Protein AF-A0A0R2X970-F1 (afdb_monomer)

Foldseek 3Di:
DDDDDDDDDDPDDDPPDDPPPPQPPPCLPVLLVVLLVVLVVLVVVLQVVVVVVVDHADPQLVVLLLVLLLCVLVVHDSCVSQVDDDPSSSVSSVVSSCSQPVDLSNQWDWDDPDPPDIDTDGHNSVSSNVSSVVSVVVVVVVVVVD

pLDDT: mean 81.57, std 20.2, range [34.5, 98.06]

Solvent-accessible surface area (backbone atoms only — not comparable to full-atom values): 8851 Å² total; per-residue (Å²): 138,86,84,91,85,90,80,90,80,82,87,71,90,75,80,91,77,72,81,80,67,80,80,68,66,90,52,53,68,60,51,36,51,54,41,34,51,52,53,51,55,48,51,54,51,48,55,62,52,40,45,77,72,80,42,84,79,52,73,68,50,53,50,28,36,55,51,22,53,52,23,50,56,68,75,44,79,36,57,85,45,33,68,59,84,54,70,66,60,19,51,54,34,43,53,53,44,48,62,57,65,65,42,62,75,61,56,34,44,81,42,76,80,52,102,85,44,73,44,80,38,79,49,52,49,72,57,49,49,49,29,51,53,52,39,54,52,51,55,49,57,51,59,77,74,107

Sequence (146 aa):
MNRKGTVNQPEVSAKAKGKGSALSVENRALECSRIVTRLLDLIDRHMASILKSELTISWADLQLVLLALEADADGRDVNIHLDGGDEIAAYVRRNLFDELVGEPSNIFYTVQVDAKTVRYEAMPKDFWKECIARLREKLRELREKS

Organism: NCBI:txid1655635

Secondary structure (DSSP, 8-state):
-------------------------TTHHHHHHHHHHHHHHHHHHHHHHHHTTT----HHHHHHHHHHHHHHHHT--SHHHHS-S-HHHHHHHHHHHHHHHHSHHHHEEEEE-SSS-EEEEEPPHHHHHHHHHHHHHHHHHHHHH-

Structure (mmCIF, N/CA/C/O backbone):
data_AF-A0A0R2X970-F1
#
_entry.id   AF-A0A0R2X970-F1
#
loop_
_atom_site.group_PDB
_atom_site.id
_atom_site.type_symbol
_atom_site.label_atom_id
_atom_site.label_alt_id
_atom_site.label_comp_id
_atom_site.label_asym_id
_atom_site.label_entity_id
_atom_site.label_seq_id
_atom_site.pdbx_PDB_ins_code
_atom_site.Cartn_x
_atom_site.Cartn_y
_atom_site.Cartn_z
_atom_site.occupancy
_atom_site.B_iso_or_equiv
_atom_site.auth_seq_id
_atom_site.auth_comp_id
_atom_site.auth_asym_id
_atom_site.auth_atom_id
_atom_site.pdbx_PDB_model_num
ATOM 1 N N . MET A 1 1 ? -30.234 -33.056 74.619 1.00 38.00 1 MET A N 1
ATOM 2 C CA . MET A 1 1 ? -28.760 -33.012 74.471 1.00 38.00 1 MET A CA 1
ATOM 3 C C . MET A 1 1 ? -28.466 -32.478 73.069 1.00 38.00 1 MET A C 1
ATOM 5 O O . MET A 1 1 ? -28.804 -33.156 72.121 1.00 38.00 1 MET A O 1
ATOM 9 N N . ASN A 1 2 ? -28.312 -31.168 72.879 1.00 35.81 2 ASN A N 1
ATOM 10 C CA . ASN A 1 2 ? -27.115 -30.316 73.000 1.00 35.81 2 ASN A CA 1
ATOM 11 C C . ASN A 1 2 ? -26.170 -30.305 71.771 1.00 35.81 2 ASN A C 1
ATOM 13 O O . ASN A 1 2 ? -25.603 -31.335 71.434 1.00 35.81 2 ASN A O 1
ATOM 17 N N . ARG A 1 3 ? -25.907 -29.063 71.304 1.00 39.72 3 ARG A N 1
ATOM 18 C CA . ARG A 1 3 ? -24.849 -28.515 70.406 1.00 39.72 3 ARG A CA 1
ATOM 19 C C . ARG A 1 3 ? -25.168 -28.510 68.898 1.00 39.72 3 ARG A C 1
ATOM 21 O O . ARG A 1 3 ? -25.281 -29.558 68.292 1.00 39.72 3 ARG A O 1
ATOM 28 N N . LYS A 1 4 ? -25.529 -27.359 68.301 1.00 40.28 4 LYS A N 1
ATOM 29 C CA . LYS A 1 4 ? -24.744 -26.142 67.928 1.00 40.28 4 LYS A CA 1
ATOM 30 C C . LYS A 1 4 ? -23.748 -26.383 66.786 1.00 40.28 4 LYS A C 1
ATOM 32 O O . LYS A 1 4 ? -22.827 -27.171 66.949 1.00 40.28 4 LYS A O 1
ATOM 37 N N . GLY A 1 5 ? -23.875 -25.581 65.723 1.00 37.12 5 GLY A N 1
ATOM 38 C CA . GLY A 1 5 ? -22.853 -25.410 64.687 1.00 37.12 5 GLY A CA 1
ATOM 39 C C . GLY A 1 5 ? -23.346 -24.637 63.461 1.00 37.12 5 GLY A C 1
ATOM 40 O O . GLY A 1 5 ? -23.547 -25.224 62.409 1.00 37.12 5 GLY A O 1
ATOM 41 N N . THR A 1 6 ? -23.568 -23.331 63.601 1.00 43.78 6 THR A N 1
ATOM 42 C CA . THR A 1 6 ? -23.784 -22.384 62.496 1.00 43.78 6 THR A CA 1
ATOM 43 C C . THR A 1 6 ? -22.457 -22.110 61.785 1.00 43.78 6 THR A C 1
ATOM 45 O O . THR A 1 6 ? -21.506 -21.744 62.470 1.00 43.78 6 THR A O 1
ATOM 48 N N . VAL A 1 7 ? -22.403 -22.161 60.449 1.00 42.72 7 VAL A N 1
ATOM 49 C CA . VAL A 1 7 ? -21.462 -21.350 59.650 1.00 42.72 7 VAL A CA 1
ATOM 50 C C . VAL A 1 7 ? -22.184 -20.841 58.402 1.00 42.72 7 VAL A C 1
ATOM 52 O O . VAL A 1 7 ? -22.582 -21.605 57.531 1.00 42.72 7 VAL A O 1
ATOM 55 N N . ASN A 1 8 ? -22.355 -19.520 58.367 1.00 36.56 8 ASN A N 1
ATOM 56 C CA . ASN A 1 8 ? -22.601 -18.722 57.172 1.00 36.56 8 ASN A CA 1
ATOM 57 C C . ASN A 1 8 ? -21.352 -18.740 56.282 1.00 36.56 8 ASN A C 1
ATOM 59 O 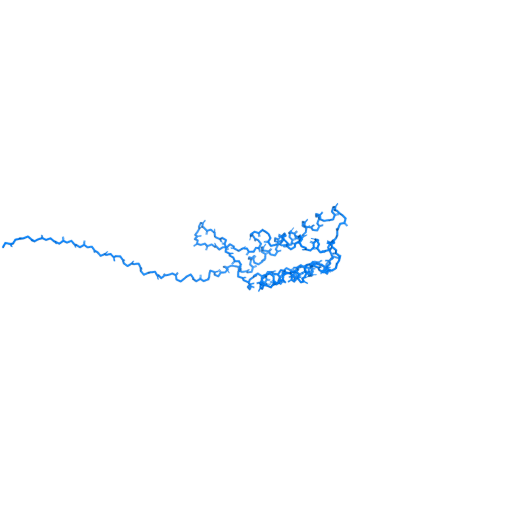O . ASN A 1 8 ? -20.271 -18.465 56.797 1.00 36.56 8 ASN A O 1
ATOM 63 N N . GLN A 1 9 ? -21.518 -18.895 54.967 1.00 42.16 9 GLN A N 1
ATOM 64 C CA . GLN A 1 9 ? -20.916 -17.979 53.990 1.00 42.16 9 GLN A CA 1
ATOM 65 C C . GLN A 1 9 ? -21.570 -18.139 52.602 1.00 42.16 9 GLN A C 1
ATOM 67 O O . GLN A 1 9 ? -21.830 -19.266 52.183 1.00 42.16 9 GLN A O 1
ATOM 72 N N . PRO A 1 10 ? -21.864 -17.028 51.897 1.00 39.59 10 PRO A N 1
ATOM 73 C CA . PRO A 1 10 ? -22.404 -17.041 50.546 1.00 39.59 10 PRO A CA 1
ATOM 74 C C . PRO A 1 10 ? -21.256 -17.025 49.529 1.00 39.59 10 PRO A C 1
ATOM 76 O O . PRO A 1 10 ? -20.523 -16.040 49.437 1.00 39.59 10 PRO A O 1
ATOM 79 N N . GLU A 1 11 ? -21.107 -18.076 48.723 1.00 36.28 11 GLU A N 1
ATOM 80 C CA . GLU A 1 11 ? -20.205 -18.019 47.570 1.00 36.28 11 GLU A CA 1
ATOM 81 C C . GLU A 1 11 ? -20.860 -17.236 46.425 1.00 36.28 11 GLU A C 1
ATOM 83 O O . GLU A 1 11 ? -21.667 -17.723 45.638 1.00 36.28 11 GLU A O 1
ATOM 88 N N . VAL A 1 12 ? -20.561 -15.938 46.456 1.00 39.94 12 VAL A N 1
ATOM 89 C CA . VAL A 1 12 ? -20.142 -15.081 45.344 1.00 39.94 12 VAL A CA 1
ATOM 90 C C . VAL A 1 12 ? -20.718 -15.432 43.966 1.00 39.94 12 VAL A C 1
ATOM 92 O O . VAL A 1 12 ? -20.256 -16.308 43.239 1.00 39.94 12 VAL A O 1
ATOM 95 N N . SER A 1 13 ? -21.670 -14.591 43.557 1.00 40.03 13 SER A N 1
ATOM 96 C CA . SER A 1 13 ? -21.974 -14.309 42.156 1.00 40.03 13 SER A CA 1
ATOM 97 C C . SER A 1 13 ? -20.702 -14.001 41.362 1.00 40.03 13 SER A C 1
ATOM 99 O O . SER A 1 13 ? -20.108 -12.942 41.535 1.00 40.03 13 SER A O 1
ATOM 101 N N . ALA A 1 14 ? -20.379 -14.842 40.387 1.00 36.53 14 ALA A N 1
ATOM 102 C CA . ALA A 1 14 ? -19.625 -14.433 39.209 1.00 36.53 14 ALA A CA 1
ATOM 103 C C . ALA A 1 14 ? -20.468 -14.748 37.971 1.00 36.53 14 ALA A C 1
ATOM 105 O O . ALA A 1 14 ? -20.230 -15.700 37.231 1.00 36.53 14 ALA A O 1
ATOM 106 N N . LYS A 1 15 ? -21.507 -13.932 37.747 1.00 36.03 15 LYS A N 1
ATOM 107 C CA . LYS A 1 15 ? -22.110 -13.813 36.418 1.00 36.03 15 LYS A CA 1
ATOM 108 C C . LYS A 1 15 ? -21.022 -13.280 35.490 1.00 36.03 15 LYS A C 1
ATOM 110 O O . LYS A 1 15 ? -20.758 -12.082 35.474 1.00 36.03 15 LYS A O 1
ATOM 115 N N . ALA A 1 16 ? -20.425 -14.174 34.709 1.00 39.12 16 ALA A N 1
ATOM 116 C CA . ALA A 1 16 ? -19.666 -13.835 33.519 1.00 39.12 16 ALA A CA 1
ATOM 117 C C . ALA A 1 16 ? -20.592 -13.075 32.553 1.00 39.12 16 ALA A C 1
ATOM 119 O O . ALA A 1 16 ? -21.325 -13.653 31.752 1.00 39.12 16 ALA A O 1
ATOM 120 N N . LYS A 1 17 ? -20.619 -11.750 32.686 1.00 40.56 17 LYS A N 1
ATOM 121 C CA . LYS A 1 17 ? -21.224 -10.830 31.730 1.00 40.56 17 LYS A CA 1
ATOM 122 C C . LYS A 1 17 ? -20.199 -9.762 31.397 1.00 40.56 17 LYS A C 1
ATOM 124 O O . LYS A 1 17 ? -20.098 -8.736 32.050 1.00 40.56 17 LYS A O 1
ATOM 129 N N . GLY A 1 18 ? -19.478 -10.043 30.328 1.00 34.50 18 GLY A N 1
ATOM 130 C CA . GLY A 1 18 ? -18.683 -9.092 29.580 1.00 34.50 18 GLY A CA 1
ATOM 131 C C . GLY A 1 18 ? -18.543 -9.650 28.180 1.00 34.50 18 GLY A C 1
ATOM 132 O O . GLY A 1 18 ? -17.481 -10.133 27.814 1.00 34.50 18 GLY A O 1
ATOM 133 N N . LYS A 1 19 ? -19.652 -9.668 27.424 1.00 35.28 19 LYS A N 1
ATOM 134 C CA . LYS A 1 19 ? -19.585 -9.705 25.960 1.00 35.28 19 LYS A CA 1
ATOM 135 C C . LYS A 1 19 ? -18.575 -8.627 25.585 1.00 35.28 19 LYS A C 1
ATOM 137 O O . LYS A 1 19 ? -18.850 -7.463 25.867 1.00 35.28 19 LYS A O 1
ATOM 142 N N . GLY A 1 20 ? -17.433 -9.011 25.021 1.00 36.41 20 GLY A N 1
ATOM 143 C CA . GLY A 1 20 ? -16.530 -8.061 24.391 1.00 36.41 20 GLY A CA 1
ATOM 144 C C . GLY A 1 20 ? -17.329 -7.349 23.314 1.00 36.41 20 GLY A C 1
ATOM 145 O O . GLY A 1 20 ? -17.579 -7.914 22.251 1.00 36.41 20 GLY A O 1
ATOM 146 N N . SER A 1 21 ? -17.829 -6.154 23.625 1.00 40.16 21 SER A N 1
ATOM 147 C CA . SER A 1 21 ? -18.237 -5.215 22.597 1.00 40.16 21 SER A CA 1
ATOM 148 C C . SER A 1 21 ? -17.000 -5.029 21.741 1.00 40.16 21 SER A C 1
ATOM 150 O O . SER A 1 21 ? -15.953 -4.683 22.291 1.00 40.16 21 SER A O 1
ATOM 152 N N . ALA A 1 22 ? -17.102 -5.327 20.447 1.00 46.31 22 ALA A N 1
ATOM 153 C CA . ALA A 1 22 ? -16.063 -4.989 19.489 1.00 46.31 22 ALA A CA 1
ATOM 154 C C . ALA A 1 22 ? -15.615 -3.556 19.794 1.00 46.31 22 ALA A C 1
ATOM 156 O O . ALA A 1 22 ? -16.435 -2.636 19.753 1.00 46.31 22 ALA A O 1
ATOM 157 N N . LEU A 1 23 ? -14.370 -3.409 20.248 1.00 53.72 23 LEU A N 1
ATOM 158 C CA . LEU A 1 23 ? -13.830 -2.126 20.661 1.00 53.72 23 LEU A CA 1
ATOM 159 C C . LEU A 1 23 ? -13.812 -1.256 19.406 1.00 53.72 23 LEU A C 1
ATOM 161 O O . LEU A 1 23 ? -13.045 -1.497 18.473 1.00 53.72 23 LEU A O 1
ATOM 165 N N . SER A 1 24 ? -14.747 -0.311 19.335 1.00 56.50 24 SER A N 1
ATOM 166 C CA . SER A 1 24 ? -14.841 0.617 18.218 1.00 56.50 24 SER A CA 1
ATOM 167 C C . SER A 1 24 ? -13.566 1.444 18.182 1.00 56.50 24 SER A C 1
ATOM 169 O O . SER A 1 24 ? -13.151 1.953 19.221 1.00 56.50 24 SER A O 1
ATOM 171 N N . VAL A 1 25 ? -12.960 1.595 17.004 1.00 63.91 25 VAL A N 1
ATOM 172 C CA . VAL A 1 25 ? -11.823 2.502 16.812 1.00 63.91 25 VAL A CA 1
ATOM 173 C C . VAL A 1 25 ? -12.269 3.907 17.236 1.00 63.91 25 VAL A C 1
ATOM 175 O O . VAL A 1 25 ? -13.016 4.551 16.499 1.00 63.91 25 VAL A O 1
ATOM 178 N N . GLU A 1 26 ? -11.863 4.360 18.429 1.00 62.53 26 GLU A N 1
ATOM 179 C CA . GLU A 1 26 ? -12.367 5.599 19.055 1.00 62.53 26 GLU A CA 1
ATOM 180 C C . GLU A 1 26 ? -12.193 6.820 18.147 1.00 62.53 26 GLU A C 1
ATOM 182 O O . GLU A 1 26 ? -13.028 7.722 18.145 1.00 62.53 26 GLU A O 1
ATOM 187 N N . ASN A 1 27 ? -11.142 6.821 17.322 1.00 78.31 27 ASN A N 1
ATOM 188 C CA . ASN A 1 27 ? -10.924 7.831 16.299 1.00 78.31 27 ASN A CA 1
ATOM 189 C C . ASN A 1 27 ? -10.460 7.201 14.983 1.00 78.31 27 ASN A C 1
ATOM 191 O O . ASN A 1 27 ? -9.311 7.337 14.561 1.00 78.31 27 ASN A O 1
ATOM 195 N N . ARG A 1 28 ? -11.386 6.485 14.338 1.00 85.19 28 ARG A N 1
ATOM 196 C CA . ARG A 1 28 ? -11.168 5.773 13.071 1.00 85.19 28 ARG A CA 1
ATOM 197 C C . ARG A 1 28 ? -10.469 6.620 12.004 1.00 85.19 28 ARG A C 1
ATOM 199 O O . ARG A 1 28 ? -9.525 6.147 11.381 1.00 85.19 28 ARG A O 1
ATOM 206 N N . ALA A 1 29 ? -10.881 7.878 11.842 1.00 87.06 29 ALA A N 1
ATOM 207 C CA . ALA A 1 29 ? -10.294 8.789 10.862 1.00 87.06 29 ALA A CA 1
ATOM 208 C C . ALA A 1 29 ? -8.841 9.164 11.200 1.00 87.06 29 ALA A C 1
ATOM 210 O O . ALA A 1 29 ? -7.981 9.153 10.318 1.00 87.06 29 ALA A O 1
ATOM 211 N N . LEU A 1 30 ? -8.550 9.467 12.471 1.00 86.75 30 LEU A N 1
ATOM 212 C CA . LEU A 1 30 ? -7.188 9.770 12.912 1.00 86.75 30 LEU A CA 1
ATOM 213 C C . LEU A 1 30 ? -6.274 8.551 12.780 1.00 86.75 30 LEU A C 1
ATOM 215 O O . LEU A 1 30 ? -5.154 8.689 12.297 1.00 86.75 30 LEU A O 1
ATOM 219 N N . GLU A 1 31 ? -6.746 7.366 13.169 1.00 86.50 31 GLU A N 1
ATOM 220 C CA . GLU A 1 31 ? -5.962 6.139 13.021 1.00 86.50 31 GLU A CA 1
ATOM 221 C C . GLU A 1 31 ? -5.713 5.796 11.554 1.00 86.50 31 GLU A C 1
ATOM 223 O O . GLU A 1 31 ? -4.571 5.528 11.190 1.00 86.50 31 GLU A O 1
ATOM 228 N N . CYS A 1 32 ? -6.727 5.922 10.691 1.00 90.31 32 CYS A N 1
ATOM 229 C CA . CYS A 1 32 ? -6.562 5.774 9.245 1.00 90.31 32 CYS A CA 1
ATOM 230 C C . CYS A 1 32 ? -5.481 6.724 8.723 1.00 90.31 32 CYS A C 1
ATOM 232 O O . CYS A 1 32 ? -4.557 6.301 8.035 1.00 90.31 32 CYS A O 1
ATOM 234 N N . SER A 1 33 ? -5.529 7.999 9.124 1.00 91.56 33 SER A N 1
ATOM 235 C CA . SER A 1 33 ? -4.506 8.973 8.741 1.00 91.56 33 SER A CA 1
ATOM 236 C C . SER A 1 33 ? -3.110 8.567 9.215 1.00 91.56 33 SER A C 1
ATOM 238 O O . SER A 1 33 ? -2.161 8.689 8.448 1.00 91.56 33 SER A O 1
ATOM 240 N N . ARG A 1 34 ? -2.966 8.084 10.456 1.00 88.94 34 ARG A N 1
ATOM 241 C CA . ARG A 1 34 ? -1.673 7.649 11.007 1.00 88.94 34 ARG A CA 1
ATOM 242 C C . ARG A 1 34 ? -1.109 6.448 10.253 1.00 88.94 34 ARG A C 1
ATOM 244 O O . ARG A 1 34 ? 0.090 6.415 9.996 1.00 88.94 34 ARG A O 1
ATOM 251 N N . ILE A 1 35 ? -1.959 5.481 9.920 1.00 90.19 35 ILE A N 1
ATOM 252 C CA . ILE A 1 35 ? -1.589 4.299 9.137 1.00 90.19 35 ILE A CA 1
ATOM 253 C C . ILE A 1 35 ? -1.161 4.727 7.734 1.00 90.19 35 ILE A C 1
ATOM 255 O O . ILE A 1 35 ? -0.062 4.396 7.307 1.00 90.19 35 ILE A O 1
ATOM 259 N N . VAL A 1 36 ? -1.974 5.533 7.047 1.00 94.31 36 VAL A N 1
ATOM 260 C CA . VAL A 1 36 ? -1.670 6.017 5.693 1.00 94.31 36 VAL A CA 1
ATOM 261 C C . VAL A 1 36 ? -0.353 6.792 5.655 1.00 94.31 36 VAL A C 1
ATOM 263 O O . VAL A 1 36 ? 0.444 6.557 4.755 1.00 94.31 36 VAL A O 1
ATOM 266 N N . THR A 1 37 ? -0.080 7.662 6.634 1.00 93.69 37 THR A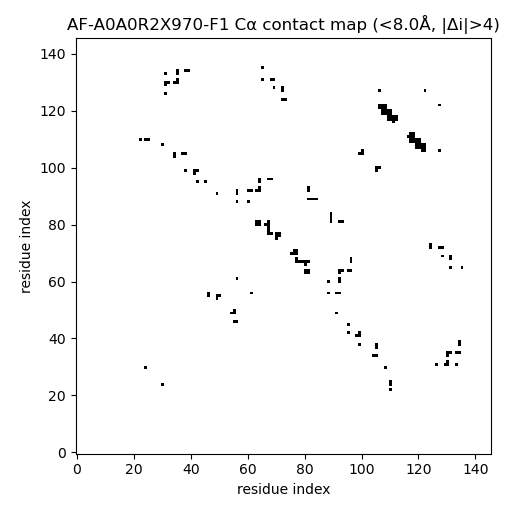 N 1
ATOM 267 C CA . THR A 1 37 ? 1.215 8.358 6.732 1.00 93.69 37 THR A CA 1
ATOM 268 C C . THR A 1 37 ? 2.381 7.376 6.846 1.00 93.69 37 THR A C 1
ATOM 270 O O . THR A 1 37 ? 3.341 7.500 6.096 1.00 93.69 37 THR A O 1
ATOM 273 N N . ARG A 1 38 ? 2.283 6.359 7.710 1.00 92.12 38 ARG A N 1
ATOM 274 C CA . ARG A 1 38 ? 3.342 5.343 7.850 1.00 92.12 38 ARG A CA 1
ATOM 275 C C . ARG A 1 38 ? 3.560 4.543 6.566 1.00 92.12 38 ARG A C 1
ATOM 277 O O . ARG A 1 38 ? 4.702 4.273 6.208 1.00 92.12 38 ARG A O 1
ATOM 284 N N . LEU A 1 39 ? 2.482 4.171 5.873 1.00 95.44 39 LEU A N 1
ATOM 285 C CA . LEU A 1 39 ? 2.567 3.439 4.607 1.00 95.44 39 LEU A CA 1
ATOM 286 C C . LEU A 1 39 ? 3.219 4.290 3.509 1.00 95.44 39 LEU A C 1
ATOM 288 O O . LEU A 1 39 ? 4.024 3.768 2.746 1.00 95.44 39 LEU A O 1
ATOM 292 N N . LEU A 1 40 ? 2.923 5.592 3.451 1.00 96.44 40 LEU A N 1
ATOM 293 C CA . LEU A 1 40 ? 3.607 6.518 2.543 1.00 96.44 40 LEU A CA 1
ATOM 294 C C . LEU A 1 40 ? 5.107 6.605 2.861 1.00 96.44 40 LEU A C 1
ATOM 296 O O . LEU A 1 40 ? 5.917 6.436 1.956 1.00 96.44 40 LEU A O 1
ATOM 300 N N . ASP A 1 41 ? 5.480 6.755 4.135 1.00 95.12 41 ASP A N 1
ATOM 301 C CA . ASP A 1 41 ? 6.889 6.792 4.552 1.00 95.12 41 ASP A CA 1
ATOM 302 C C . ASP A 1 41 ? 7.635 5.483 4.220 1.00 95.12 41 ASP A C 1
ATOM 304 O O . ASP A 1 41 ? 8.836 5.490 3.944 1.00 95.12 41 ASP A O 1
ATOM 308 N N . LEU A 1 42 ? 6.951 4.335 4.272 1.00 95.62 42 LEU A N 1
ATOM 309 C CA . LEU A 1 42 ? 7.503 3.044 3.848 1.00 95.62 42 LEU A CA 1
ATOM 310 C C . LEU A 1 42 ? 7.723 2.998 2.337 1.00 95.62 42 LEU A C 1
ATOM 312 O O . LEU A 1 42 ? 8.817 2.641 1.908 1.00 95.62 42 LEU A O 1
ATOM 316 N N . ILE A 1 43 ? 6.732 3.415 1.545 1.00 96.56 43 ILE A N 1
ATOM 317 C CA . ILE A 1 43 ? 6.854 3.493 0.084 1.00 96.56 43 ILE A CA 1
ATOM 318 C C . ILE A 1 43 ? 8.021 4.409 -0.303 1.00 96.56 43 ILE A C 1
ATOM 320 O O . ILE A 1 43 ? 8.863 4.009 -1.103 1.00 96.56 43 ILE A O 1
ATOM 324 N N . ASP A 1 44 ? 8.130 5.592 0.304 1.00 95.88 44 ASP A N 1
ATOM 325 C CA . ASP A 1 44 ? 9.208 6.543 0.014 1.00 95.88 44 ASP A CA 1
ATOM 326 C C . ASP A 1 44 ? 10.587 5.967 0.363 1.00 95.88 44 ASP A C 1
ATOM 328 O O . ASP A 1 44 ? 11.531 6.056 -0.430 1.00 95.88 44 ASP A O 1
ATOM 332 N N . ARG A 1 45 ? 10.718 5.317 1.530 1.00 95.56 45 ARG A N 1
ATOM 333 C CA . ARG A 1 45 ? 11.962 4.636 1.924 1.00 95.56 45 ARG A CA 1
ATOM 334 C C . ARG A 1 45 ? 12.312 3.492 0.979 1.00 95.56 45 ARG A C 1
ATOM 336 O O . ARG A 1 45 ? 13.483 3.358 0.620 1.00 95.56 45 ARG A O 1
ATOM 343 N N . HIS A 1 46 ? 11.324 2.704 0.566 1.00 95.94 46 HIS A N 1
ATOM 344 C CA . HIS A 1 46 ? 11.509 1.613 -0.381 1.00 95.94 46 HIS A CA 1
ATOM 345 C C . HIS A 1 46 ? 12.005 2.142 -1.728 1.00 95.94 46 HIS A C 1
ATOM 347 O O . HIS A 1 46 ? 13.047 1.708 -2.217 1.00 95.94 46 HIS A O 1
ATOM 353 N N . MET A 1 47 ? 11.325 3.151 -2.284 1.00 95.44 47 MET A N 1
ATOM 354 C CA . MET A 1 47 ? 11.706 3.803 -3.539 1.00 95.44 47 MET A CA 1
ATOM 355 C C . MET A 1 47 ? 13.132 4.364 -3.478 1.00 95.44 47 MET A C 1
ATOM 357 O O . MET A 1 47 ? 13.930 4.132 -4.386 1.00 95.44 47 MET A O 1
ATOM 361 N N . ALA A 1 48 ? 13.490 5.041 -2.385 1.00 95.38 48 ALA A N 1
ATOM 362 C CA . ALA A 1 48 ? 14.844 5.548 -2.176 1.00 95.38 48 ALA A CA 1
ATOM 363 C C . ALA A 1 48 ? 15.892 4.429 -2.021 1.00 95.38 48 ALA A C 1
ATOM 365 O O . ALA A 1 48 ? 17.062 4.629 -2.355 1.00 95.38 48 ALA A O 1
ATOM 366 N N . SER A 1 49 ? 15.501 3.264 -1.498 1.00 95.50 49 SER A N 1
ATOM 367 C CA . SER A 1 49 ? 16.372 2.098 -1.345 1.00 95.50 49 SER A CA 1
ATOM 368 C C . SER A 1 49 ? 16.667 1.442 -2.693 1.00 95.50 49 SER A C 1
ATOM 370 O O . SER A 1 49 ? 17.835 1.301 -3.056 1.00 95.50 49 SER A O 1
ATOM 372 N N . ILE A 1 50 ? 15.630 1.116 -3.470 1.00 95.69 50 ILE A N 1
ATOM 373 C CA . ILE A 1 50 ? 15.779 0.413 -4.754 1.00 95.69 50 ILE A CA 1
ATOM 374 C C . ILE A 1 50 ? 16.481 1.273 -5.812 1.00 95.69 50 ILE A C 1
ATOM 376 O O . ILE A 1 50 ? 17.233 0.747 -6.632 1.00 95.69 50 ILE A O 1
ATOM 380 N N . LEU A 1 51 ? 16.333 2.600 -5.734 1.00 94.38 51 LEU A N 1
ATOM 381 C CA . LEU A 1 51 ? 17.021 3.532 -6.626 1.00 94.38 51 LEU A CA 1
ATOM 382 C C . LEU A 1 51 ? 18.553 3.429 -6.512 1.00 94.38 51 LEU A C 1
ATOM 384 O O . LEU A 1 51 ? 19.255 3.633 -7.499 1.00 94.38 51 LEU A O 1
ATOM 388 N N . LYS A 1 52 ? 19.090 3.054 -5.340 1.00 94.19 52 LYS A N 1
ATOM 389 C CA . LYS A 1 52 ? 20.539 2.827 -5.145 1.00 94.19 52 LYS A CA 1
ATOM 390 C C . LYS A 1 52 ? 21.068 1.636 -5.943 1.00 94.19 52 LYS A C 1
ATOM 392 O O . LYS A 1 52 ? 22.272 1.537 -6.153 1.00 94.19 52 LYS A O 1
ATOM 397 N N . SER A 1 53 ? 20.179 0.737 -6.348 1.00 92.69 53 SER A N 1
ATOM 398 C CA . SER A 1 53 ? 20.475 -0.434 -7.172 1.00 92.69 53 SER A CA 1
ATOM 399 C C . SER A 1 53 ? 20.053 -0.233 -8.628 1.00 92.69 53 SER A C 1
ATOM 401 O O . SER A 1 53 ? 19.934 -1.214 -9.353 1.00 92.69 53 SER A O 1
ATOM 403 N N . GLU A 1 54 ? 19.795 1.015 -9.044 1.00 93.81 54 GLU A N 1
ATOM 404 C CA . GLU A 1 54 ? 19.309 1.371 -10.388 1.00 93.81 54 GLU A CA 1
ATOM 405 C C . GLU A 1 54 ? 17.972 0.700 -10.755 1.00 93.81 54 GLU A C 1
ATOM 407 O O . GLU A 1 54 ? 17.589 0.620 -11.921 1.00 93.81 54 GLU A O 1
ATOM 412 N N . LEU A 1 55 ? 17.229 0.244 -9.743 1.00 93.75 55 LEU A N 1
ATOM 413 C CA . LEU A 1 55 ? 15.894 -0.307 -9.898 1.00 93.75 55 LEU A CA 1
ATOM 414 C C . LEU A 1 55 ? 14.854 0.799 -9.744 1.00 93.75 55 LEU A C 1
ATOM 416 O O . LEU A 1 55 ? 15.056 1.795 -9.048 1.00 93.75 55 LEU A O 1
ATOM 420 N N . THR A 1 56 ? 13.704 0.601 -10.378 1.00 93.25 56 THR A N 1
ATOM 421 C CA . THR A 1 56 ? 12.573 1.522 -10.278 1.00 93.25 56 THR A CA 1
ATOM 422 C C . THR A 1 56 ? 11.291 0.745 -10.042 1.00 93.25 56 THR A C 1
ATOM 424 O O . THR A 1 56 ? 11.190 -0.430 -10.389 1.00 93.25 56 THR A O 1
ATOM 427 N N . ILE A 1 57 ? 10.311 1.415 -9.447 1.00 93.19 57 ILE A N 1
ATOM 428 C CA . ILE A 1 57 ? 8.943 0.925 -9.365 1.00 93.19 57 ILE A CA 1
ATOM 429 C C . ILE A 1 57 ? 8.064 1.871 -10.175 1.00 93.19 57 ILE A C 1
ATOM 431 O O . ILE A 1 57 ? 8.050 3.082 -9.939 1.00 93.19 57 ILE A O 1
ATOM 435 N N . SER A 1 58 ? 7.369 1.343 -11.180 1.00 93.75 58 SER A N 1
ATOM 436 C CA . SER A 1 58 ? 6.467 2.166 -11.978 1.00 93.75 58 SER A CA 1
ATOM 437 C C . SER A 1 58 ? 5.159 2.425 -11.227 1.00 93.75 58 SER A C 1
ATOM 439 O O . SER A 1 58 ? 4.799 1.735 -10.271 1.00 93.75 58 SER A O 1
ATOM 441 N N . TRP A 1 59 ? 4.374 3.392 -11.706 1.00 94.81 59 TRP A N 1
ATOM 442 C CA . 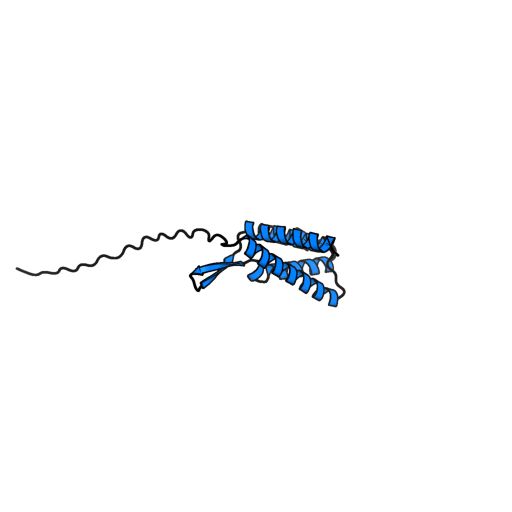TRP A 1 59 ? 3.015 3.584 -11.198 1.00 94.81 59 TRP A CA 1
ATOM 443 C C . TRP A 1 59 ? 2.146 2.327 -11.363 1.00 94.81 59 TRP A C 1
ATOM 445 O O . TRP A 1 59 ? 1.328 2.033 -10.495 1.00 94.81 59 TRP A O 1
ATOM 455 N N . ALA A 1 60 ? 2.321 1.582 -12.461 1.00 94.88 60 ALA A N 1
ATOM 456 C CA . ALA A 1 60 ? 1.581 0.346 -12.698 1.00 94.88 60 ALA A CA 1
ATOM 457 C C . ALA A 1 60 ? 1.951 -0.730 -11.666 1.00 94.88 60 ALA A C 1
ATOM 459 O O . ALA A 1 60 ? 1.059 -1.373 -11.115 1.00 94.88 60 ALA A O 1
ATOM 460 N N . ASP A 1 61 ? 3.237 -0.854 -11.336 1.00 96.31 61 ASP A N 1
ATOM 461 C CA . ASP A 1 61 ? 3.708 -1.771 -10.295 1.00 96.31 61 ASP A CA 1
ATOM 462 C C . ASP A 1 61 ? 3.143 -1.409 -8.923 1.00 96.31 61 ASP A C 1
ATOM 464 O O . ASP A 1 61 ? 2.659 -2.278 -8.201 1.00 96.31 61 ASP A O 1
ATOM 468 N N . LEU A 1 62 ? 3.118 -0.117 -8.588 1.00 96.81 62 LEU A N 1
ATOM 469 C CA . LEU A 1 62 ? 2.522 0.347 -7.340 1.00 96.81 62 LEU A CA 1
ATOM 470 C C . LEU A 1 62 ? 1.016 0.043 -7.282 1.00 96.81 62 LEU A C 1
ATOM 472 O O . LEU A 1 62 ? 0.513 -0.360 -6.235 1.00 96.81 62 LEU A O 1
ATOM 476 N N . GLN A 1 63 ? 0.284 0.173 -8.396 1.00 96.81 63 GLN A N 1
ATOM 477 C CA . GLN A 1 63 ? -1.125 -0.238 -8.444 1.00 96.81 63 GLN A CA 1
ATOM 478 C C . GLN A 1 63 ? -1.299 -1.742 -8.204 1.00 96.81 63 GLN A C 1
ATOM 480 O O . GLN A 1 63 ? -2.227 -2.127 -7.493 1.00 96.81 63 GLN A O 1
ATOM 485 N N . LEU A 1 64 ? -0.414 -2.580 -8.748 1.00 98.00 64 LEU A N 1
ATOM 486 C CA . LEU A 1 64 ? -0.427 -4.023 -8.497 1.00 98.00 64 LEU A CA 1
ATOM 487 C C . LEU A 1 64 ? -0.177 -4.344 -7.018 1.00 98.00 64 LEU A C 1
ATOM 489 O O . LEU A 1 64 ? -0.893 -5.166 -6.452 1.00 98.00 64 LEU A O 1
ATOM 493 N N . VAL A 1 65 ? 0.750 -3.644 -6.360 1.00 98.06 65 VAL A N 1
ATOM 494 C CA . VAL A 1 65 ? 0.971 -3.792 -4.911 1.00 98.06 65 VAL A CA 1
ATOM 495 C C . VAL A 1 65 ? -0.272 -3.390 -4.113 1.00 98.06 65 VAL A C 1
ATOM 497 O O . VAL A 1 65 ? -0.683 -4.118 -3.214 1.00 98.06 65 VAL A O 1
ATOM 500 N N . LEU A 1 66 ? -0.944 -2.288 -4.462 1.00 97.81 66 LEU A N 1
ATOM 501 C CA . LEU A 1 66 ? -2.193 -1.899 -3.790 1.00 97.81 66 LEU A CA 1
ATOM 502 C C . LEU A 1 66 ? -3.313 -2.934 -3.987 1.00 97.81 66 LEU A C 1
ATOM 504 O O . LEU A 1 66 ? -4.099 -3.160 -3.071 1.00 97.81 66 LEU A O 1
ATOM 508 N N . LEU A 1 67 ? -3.400 -3.560 -5.164 1.00 97.69 67 LEU A N 1
ATOM 509 C CA . LEU A 1 67 ? -4.336 -4.663 -5.410 1.00 97.69 67 LEU A CA 1
ATOM 510 C C . LEU A 1 67 ? -3.977 -5.905 -4.582 1.00 97.69 67 LEU A C 1
ATOM 512 O O . LEU A 1 67 ? -4.875 -6.565 -4.064 1.00 97.69 67 LEU A O 1
ATOM 516 N N . ALA A 1 68 ? -2.685 -6.195 -4.406 1.00 97.75 68 ALA A N 1
ATOM 517 C CA . ALA A 1 68 ? -2.222 -7.260 -3.521 1.00 97.75 68 ALA A CA 1
ATOM 518 C C . ALA A 1 68 ? -2.617 -6.995 -2.059 1.00 97.75 68 ALA A C 1
ATOM 520 O O . ALA A 1 68 ? -3.134 -7.896 -1.410 1.00 97.75 68 ALA A O 1
ATOM 521 N N . LEU A 1 69 ? -2.484 -5.760 -1.559 1.00 96.25 69 LEU A N 1
ATOM 522 C CA . LEU A 1 69 ? -2.954 -5.393 -0.213 1.00 96.25 69 LEU A CA 1
ATOM 523 C C . LEU A 1 69 ? -4.474 -5.569 -0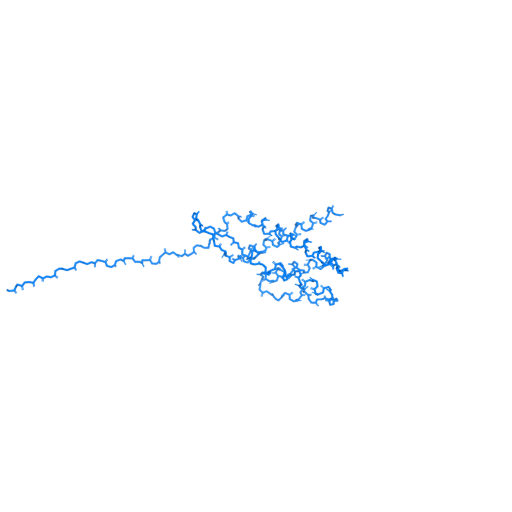.056 1.00 96.25 69 LEU A C 1
ATOM 525 O O . LEU A 1 69 ? -4.943 -6.033 0.980 1.00 96.25 69 LEU A O 1
ATOM 529 N N . GLU A 1 70 ? -5.263 -5.230 -1.081 1.00 95.44 70 GLU A N 1
ATOM 530 C CA . GLU A 1 70 ? -6.714 -5.476 -1.079 1.00 95.44 70 GLU A CA 1
ATOM 531 C C . GLU A 1 70 ? -7.044 -6.978 -1.101 1.00 95.44 70 GLU A C 1
ATOM 533 O O . GLU A 1 70 ? -8.003 -7.407 -0.455 1.00 95.44 70 GLU A O 1
ATOM 538 N N . ALA A 1 71 ? -6.269 -7.783 -1.834 1.00 95.94 71 ALA A N 1
ATOM 539 C CA . ALA A 1 71 ? -6.405 -9.237 -1.854 1.00 95.94 71 ALA A CA 1
ATOM 540 C C . ALA A 1 71 ? -6.057 -9.853 -0.490 1.00 95.94 71 ALA A C 1
ATOM 542 O O . ALA A 1 71 ? -6.850 -10.647 0.014 1.00 95.94 71 ALA A O 1
ATOM 543 N N . ASP A 1 72 ? -4.959 -9.421 0.133 1.00 93.81 72 ASP A N 1
ATOM 544 C CA . ASP A 1 72 ? -4.543 -9.819 1.484 1.00 93.81 72 ASP A CA 1
ATOM 545 C C . ASP A 1 72 ? -5.625 -9.495 2.520 1.00 93.81 72 ASP A C 1
ATOM 547 O O . ASP A 1 72 ? -6.100 -10.382 3.233 1.00 93.81 72 ASP A O 1
ATOM 551 N N . ALA A 1 73 ? -6.138 -8.259 2.500 1.00 91.69 73 ALA A N 1
ATOM 552 C CA . ALA A 1 73 ? -7.265 -7.847 3.332 1.00 91.69 73 ALA A CA 1
ATOM 553 C C . ALA A 1 73 ? -8.484 -8.760 3.141 1.00 91.69 73 ALA A C 1
ATOM 555 O O . ALA A 1 73 ? -9.249 -9.010 4.074 1.00 91.69 73 ALA A O 1
ATOM 556 N N . ASP A 1 74 ? -8.695 -9.251 1.918 1.00 92.00 74 ASP A N 1
ATOM 557 C CA . ASP A 1 74 ? -9.790 -10.148 1.597 1.00 92.00 74 ASP A CA 1
ATOM 558 C C . ASP A 1 74 ? -9.539 -11.627 1.922 1.00 92.00 74 ASP A C 1
ATOM 560 O O . ASP A 1 74 ? -10.498 -12.400 1.851 1.00 92.00 74 ASP A O 1
ATOM 564 N N . GLY A 1 75 ? -8.319 -12.012 2.310 1.00 90.88 75 GLY A N 1
ATOM 565 C CA . GLY A 1 75 ? -7.901 -13.410 2.436 1.00 90.88 75 GLY A CA 1
ATOM 566 C C . GLY A 1 75 ? -7.818 -14.128 1.084 1.00 90.88 75 GLY A C 1
ATOM 567 O O . GLY A 1 75 ? -8.025 -15.339 1.010 1.00 90.88 75 GLY A O 1
ATOM 568 N N . ARG A 1 76 ? -7.604 -13.374 0.000 1.00 95.50 76 ARG A N 1
ATOM 569 C CA . ARG A 1 76 ? -7.431 -13.874 -1.369 1.00 95.50 76 ARG A CA 1
ATOM 570 C C . ARG A 1 76 ? -5.948 -14.063 -1.679 1.00 95.50 76 ARG A C 1
ATOM 572 O O . ARG A 1 76 ? -5.087 -13.489 -1.024 1.00 95.50 76 ARG A O 1
ATOM 579 N N . ASP A 1 77 ? -5.665 -14.853 -2.710 1.00 96.38 77 ASP A N 1
ATOM 580 C CA . ASP A 1 77 ? -4.298 -15.048 -3.192 1.00 96.38 77 ASP A CA 1
ATOM 581 C C . ASP A 1 77 ? -3.707 -13.726 -3.708 1.00 96.38 77 ASP A C 1
ATOM 583 O O . ASP A 1 77 ? -4.235 -13.126 -4.646 1.00 96.38 77 ASP A O 1
ATOM 587 N N . VAL A 1 78 ? -2.615 -13.279 -3.085 1.00 97.06 78 VAL A N 1
ATOM 588 C CA . VAL A 1 78 ? -1.897 -12.047 -3.444 1.00 97.06 78 VAL A CA 1
ATOM 589 C C . VAL A 1 78 ? -1.002 -12.231 -4.670 1.00 97.06 78 VAL A C 1
ATOM 591 O O . VAL A 1 78 ? -0.733 -11.266 -5.388 1.00 97.06 78 VAL A O 1
ATOM 594 N N . ASN A 1 79 ? -0.570 -13.465 -4.955 1.00 96.50 79 ASN A N 1
ATOM 595 C CA . ASN A 1 79 ? 0.426 -13.751 -5.991 1.00 96.50 79 ASN A CA 1
ATOM 596 C C . ASN A 1 79 ? -0.079 -13.401 -7.396 1.00 96.50 79 ASN A C 1
ATOM 598 O O . ASN A 1 79 ? 0.712 -13.009 -8.253 1.00 96.50 79 ASN A O 1
ATOM 602 N N . ILE A 1 80 ? -1.403 -13.416 -7.606 1.00 95.62 80 ILE A N 1
ATOM 603 C CA . ILE A 1 80 ? -2.051 -12.994 -8.860 1.00 95.62 80 ILE A CA 1
ATOM 604 C C . ILE A 1 80 ? -1.676 -11.562 -9.279 1.00 95.62 80 ILE A C 1
ATOM 606 O O . ILE A 1 80 ? -1.775 -11.218 -10.455 1.00 95.62 80 ILE A O 1
ATOM 610 N N . HIS A 1 81 ? -1.272 -10.721 -8.321 1.00 96.81 81 HIS A N 1
ATOM 611 C CA . HIS A 1 81 ? -0.859 -9.339 -8.551 1.00 96.81 81 HIS A CA 1
ATOM 612 C C . HIS A 1 81 ? 0.663 -9.151 -8.477 1.00 96.81 81 HIS A C 1
ATOM 614 O O . HIS A 1 81 ? 1.180 -8.177 -9.021 1.00 96.81 81 HIS A O 1
ATOM 620 N N . LEU A 1 82 ? 1.390 -10.066 -7.831 1.00 96.81 82 LEU A N 1
ATOM 621 C CA . LEU A 1 82 ? 2.820 -9.910 -7.563 1.00 96.81 82 LEU A CA 1
ATOM 622 C C . LEU A 1 82 ? 3.713 -10.586 -8.621 1.00 96.81 82 LEU A C 1
ATOM 624 O O . LEU A 1 82 ? 4.773 -10.043 -8.928 1.00 96.81 82 LEU A O 1
ATOM 628 N N . ASP A 1 83 ? 3.260 -11.672 -9.258 1.00 92.69 83 ASP A N 1
ATOM 629 C CA . ASP A 1 83 ? 4.117 -12.568 -10.066 1.00 92.69 83 ASP A CA 1
ATOM 630 C C . ASP A 1 83 ? 4.171 -12.298 -11.576 1.00 92.69 83 ASP A C 1
ATOM 632 O O . ASP A 1 83 ? 4.848 -13.014 -12.309 1.00 92.69 83 ASP A O 1
ATOM 636 N N . GLY A 1 84 ? 3.465 -11.283 -12.077 1.00 87.81 84 GLY A N 1
ATOM 637 C CA . GLY A 1 84 ? 3.417 -10.991 -13.517 1.00 87.81 84 GLY A CA 1
ATOM 638 C C . GLY A 1 84 ? 4.627 -10.216 -14.064 1.00 87.81 84 GLY A C 1
ATOM 639 O O . GLY A 1 84 ? 5.269 -9.458 -13.353 1.00 87.81 84 GLY A O 1
ATOM 640 N N . GLY A 1 85 ? 4.893 -10.298 -15.368 1.00 86.94 85 GLY A N 1
ATOM 641 C CA . GLY A 1 85 ? 5.947 -9.493 -16.010 1.00 86.94 85 GLY A CA 1
ATOM 642 C C . GLY A 1 85 ? 7.355 -10.067 -15.827 1.00 86.94 85 GLY A C 1
ATOM 643 O O . GLY A 1 85 ? 7.513 -11.282 -15.741 1.00 86.94 85 GLY A O 1
ATOM 644 N N . ASP A 1 86 ? 8.377 -9.209 -15.845 1.00 91.19 86 ASP A N 1
ATOM 645 C CA . ASP A 1 86 ? 9.761 -9.637 -15.636 1.00 91.19 86 ASP A CA 1
ATOM 646 C C . ASP A 1 86 ? 10.071 -9.908 -14.153 1.00 91.19 86 ASP A C 1
ATOM 648 O O . ASP A 1 86 ? 9.425 -9.378 -13.243 1.00 91.19 86 ASP A O 1
ATOM 652 N N . GLU A 1 87 ? 11.082 -10.746 -13.914 1.00 94.38 87 GLU A N 1
ATOM 653 C CA . GLU A 1 87 ? 11.456 -11.215 -12.574 1.00 94.38 87 GLU A CA 1
ATOM 654 C C . GLU A 1 87 ? 11.895 -10.081 -11.641 1.00 94.38 87 GLU A C 1
ATOM 656 O O . GLU A 1 87 ? 11.651 -10.149 -10.437 1.00 94.38 87 GLU A O 1
ATOM 661 N N . ILE A 1 88 ? 12.509 -9.021 -12.179 1.00 94.12 88 ILE A N 1
ATOM 662 C CA . ILE A 1 88 ? 12.970 -7.881 -11.382 1.00 94.12 88 ILE A CA 1
ATOM 663 C C . ILE A 1 88 ? 11.762 -7.076 -10.906 1.00 94.12 88 ILE A C 1
ATOM 665 O O . ILE A 1 88 ? 11.669 -6.755 -9.721 1.00 94.12 88 ILE A O 1
ATOM 669 N N . ALA A 1 89 ? 10.805 -6.796 -11.789 1.00 94.44 89 ALA A N 1
ATOM 670 C CA . ALA A 1 89 ? 9.575 -6.113 -11.410 1.00 94.44 89 ALA A CA 1
ATOM 671 C C . ALA A 1 89 ? 8.767 -6.932 -10.385 1.00 94.44 89 ALA A C 1
ATOM 673 O O . ALA A 1 89 ? 8.262 -6.375 -9.407 1.00 94.44 89 ALA A O 1
ATOM 674 N N . ALA A 1 90 ? 8.697 -8.258 -10.549 1.00 96.44 90 ALA A N 1
ATOM 675 C CA . ALA A 1 90 ? 8.073 -9.151 -9.568 1.00 96.44 90 ALA A CA 1
ATOM 676 C C . ALA A 1 90 ? 8.774 -9.117 -8.210 1.00 96.44 90 ALA A C 1
ATOM 678 O O . ALA A 1 90 ? 8.115 -8.981 -7.177 1.00 96.44 90 ALA A O 1
ATOM 679 N N . TYR A 1 91 ? 10.104 -9.158 -8.207 1.00 95.62 91 TYR A N 1
ATOM 680 C CA . TYR A 1 91 ? 10.910 -9.038 -6.998 1.00 95.62 91 TYR A CA 1
ATOM 681 C C . TYR A 1 91 ? 10.675 -7.706 -6.270 1.00 95.62 91 TYR A C 1
ATOM 683 O O . TYR A 1 91 ? 10.421 -7.697 -5.066 1.00 95.62 91 TYR A O 1
ATOM 691 N N . VAL A 1 92 ? 10.688 -6.583 -6.995 1.00 96.12 92 VAL A N 1
ATOM 692 C CA . VAL A 1 92 ? 10.449 -5.250 -6.417 1.00 96.12 92 VAL A CA 1
ATOM 693 C C . VAL A 1 92 ? 9.046 -5.156 -5.811 1.00 96.12 92 VAL A C 1
ATOM 695 O O . VAL A 1 92 ? 8.900 -4.702 -4.677 1.00 96.12 92 VAL A O 1
ATOM 698 N N . ARG A 1 93 ? 8.009 -5.6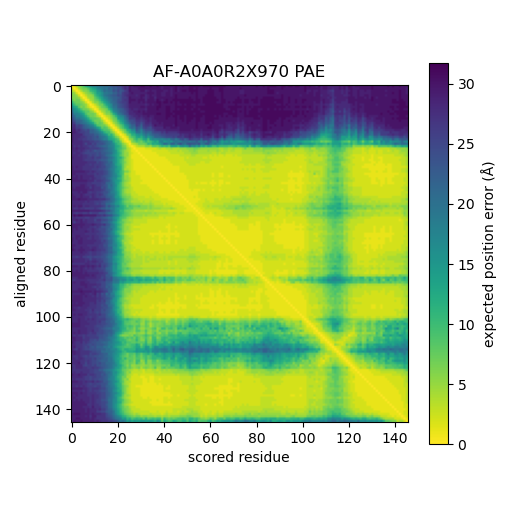37 -6.512 1.00 97.62 93 ARG A N 1
ATOM 699 C CA . ARG A 1 93 ? 6.633 -5.631 -5.984 1.00 97.62 93 ARG A CA 1
ATOM 700 C C . ARG A 1 93 ? 6.474 -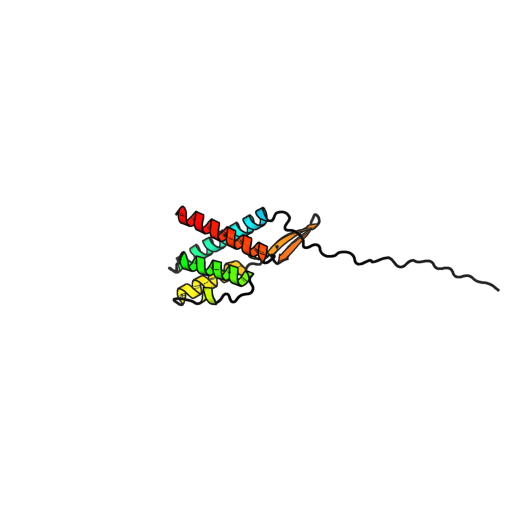6.503 -4.743 1.00 97.62 93 ARG A C 1
ATOM 702 O O . ARG A 1 93 ? 5.808 -6.074 -3.805 1.00 97.62 93 ARG A O 1
ATOM 709 N N . ARG A 1 94 ? 7.070 -7.700 -4.733 1.00 97.38 94 ARG A N 1
ATOM 710 C CA . ARG A 1 94 ? 7.042 -8.614 -3.579 1.00 97.38 94 ARG A CA 1
ATOM 711 C C . ARG A 1 94 ? 7.690 -7.973 -2.359 1.00 97.38 94 ARG A C 1
ATOM 713 O O . ARG A 1 94 ? 7.050 -7.901 -1.320 1.00 97.38 94 ARG A O 1
ATOM 720 N N . ASN A 1 95 ? 8.887 -7.410 -2.517 1.00 96.50 95 ASN A N 1
ATOM 721 C CA . ASN A 1 95 ? 9.566 -6.735 -1.413 1.00 96.50 95 ASN A CA 1
ATOM 722 C C . ASN A 1 95 ? 8.760 -5.554 -0.871 1.00 96.50 95 ASN A C 1
ATOM 724 O O . ASN A 1 95 ? 8.619 -5.430 0.341 1.00 96.50 95 ASN A O 1
ATOM 728 N N . LEU A 1 96 ? 8.194 -4.710 -1.742 1.00 97.38 96 LEU A N 1
ATOM 729 C CA . LEU A 1 96 ? 7.359 -3.606 -1.273 1.00 97.38 96 LEU A CA 1
ATOM 730 C C . LEU A 1 96 ? 6.111 -4.118 -0.542 1.00 97.38 96 LEU A C 1
ATOM 732 O O . LEU A 1 96 ? 5.759 -3.589 0.507 1.00 97.38 96 LEU A O 1
ATOM 736 N N . PHE A 1 97 ? 5.435 -5.137 -1.074 1.00 97.50 97 PHE A N 1
ATOM 737 C CA . PHE A 1 97 ? 4.289 -5.747 -0.401 1.00 97.50 97 PHE A CA 1
ATOM 738 C C . PHE A 1 97 ? 4.673 -6.265 0.992 1.00 97.50 97 PHE A C 1
ATOM 740 O O . PHE A 1 97 ? 4.022 -5.897 1.971 1.00 97.50 97 PHE A O 1
ATOM 747 N N . ASP A 1 98 ? 5.758 -7.036 1.084 1.00 95.94 98 ASP A N 1
ATOM 748 C CA . ASP A 1 98 ? 6.262 -7.611 2.332 1.00 95.94 98 ASP A CA 1
ATOM 749 C C . ASP A 1 98 ? 6.638 -6.524 3.350 1.00 95.94 98 ASP A C 1
ATOM 751 O O . ASP A 1 98 ? 6.323 -6.652 4.530 1.00 95.94 98 ASP A O 1
ATOM 755 N N . GLU A 1 99 ? 7.245 -5.416 2.917 1.00 94.94 99 GLU A N 1
ATOM 756 C CA . GLU A 1 99 ? 7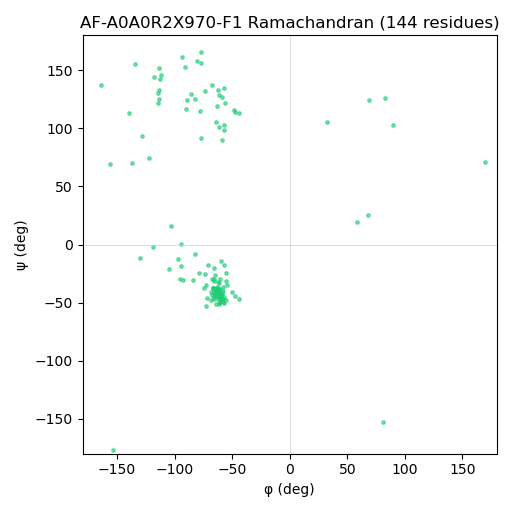.541 -4.268 3.784 1.00 94.94 99 GLU A CA 1
ATOM 757 C C . GLU A 1 99 ? 6.267 -3.595 4.322 1.00 94.94 99 GLU A C 1
ATOM 759 O O . GLU A 1 99 ? 6.215 -3.183 5.484 1.00 94.94 99 GLU A O 1
ATOM 764 N N . LEU A 1 100 ? 5.215 -3.498 3.503 1.00 94.50 100 LEU A N 1
ATOM 765 C CA . LEU A 1 100 ? 3.962 -2.850 3.897 1.00 94.50 100 LEU A CA 1
ATOM 766 C C . LEU A 1 100 ? 3.151 -3.695 4.887 1.00 94.50 100 LEU A C 1
ATOM 768 O O . LEU A 1 100 ? 2.540 -3.124 5.792 1.00 94.50 100 LEU A O 1
ATOM 772 N N . VAL A 1 101 ? 3.174 -5.026 4.772 1.00 91.88 101 VAL A N 1
ATOM 773 C CA . VAL A 1 101 ? 2.454 -5.931 5.695 1.00 91.88 101 VAL A CA 1
ATOM 774 C C . VAL A 1 101 ? 3.318 -6.451 6.849 1.00 91.88 101 VAL A C 1
ATOM 776 O O . VAL A 1 101 ? 2.786 -6.917 7.855 1.00 91.88 101 VAL A O 1
ATOM 779 N N . GLY A 1 102 ? 4.644 -6.374 6.723 1.00 84.31 102 GLY A N 1
ATOM 780 C CA . GLY A 1 102 ? 5.598 -7.032 7.617 1.00 84.31 102 GLY A CA 1
ATOM 781 C C . GLY A 1 102 ? 5.743 -6.391 8.995 1.00 84.31 102 GLY A C 1
ATOM 782 O O . GLY A 1 102 ? 6.080 -7.086 9.955 1.00 84.31 102 GLY A O 1
ATOM 783 N N . GLU A 1 103 ? 5.465 -5.091 9.140 1.00 80.38 103 GLU A N 1
ATOM 784 C CA . GLU A 1 103 ? 5.464 -4.448 10.456 1.00 80.38 103 GLU A CA 1
ATOM 785 C C . GLU A 1 103 ? 4.076 -4.532 11.112 1.00 80.38 103 GLU A C 1
ATOM 787 O O . GLU A 1 103 ? 3.102 -4.004 10.565 1.00 80.38 103 GLU A O 1
ATOM 792 N N . PRO A 1 104 ? 3.962 -5.093 12.336 1.00 72.31 104 PRO A N 1
ATOM 793 C CA . PRO A 1 104 ? 2.701 -5.161 13.066 1.00 72.31 104 PRO A CA 1
ATOM 794 C C . PRO A 1 104 ? 1.972 -3.806 13.137 1.00 72.31 104 PRO A C 1
ATOM 796 O O . PRO A 1 104 ? 0.764 -3.718 12.928 1.00 72.31 104 PRO A O 1
ATOM 799 N N . SER A 1 105 ? 2.689 -2.707 13.359 1.00 67.19 105 SER A N 1
ATOM 800 C CA . SER A 1 105 ? 2.098 -1.364 13.409 1.00 67.19 105 SER A CA 1
ATOM 801 C C . SER A 1 105 ? 1.338 -0.946 12.147 1.00 67.19 105 SER A C 1
ATOM 803 O O . SER A 1 105 ? 0.557 0.001 12.222 1.00 67.19 105 SER A O 1
ATOM 805 N N . ASN A 1 106 ? 1.539 -1.606 11.010 1.00 73.06 106 ASN A N 1
ATOM 806 C CA . ASN A 1 106 ? 0.855 -1.283 9.759 1.00 73.06 106 ASN A CA 1
ATOM 807 C C . ASN A 1 106 ? -0.528 -1.936 9.662 1.00 73.06 106 ASN A C 1
ATOM 809 O O . ASN A 1 106 ? -1.433 -1.362 9.061 1.00 73.06 106 ASN A O 1
ATOM 813 N N . ILE A 1 107 ? -0.699 -3.102 10.291 1.00 74.00 107 ILE A N 1
ATOM 814 C CA . ILE A 1 107 ? -1.903 -3.946 10.206 1.00 74.00 107 ILE A CA 1
ATOM 815 C C . ILE A 1 107 ? -2.602 -4.154 11.560 1.00 74.00 107 ILE A C 1
ATOM 817 O O . ILE A 1 107 ? -3.658 -4.783 11.632 1.00 74.00 107 ILE A O 1
ATOM 821 N N . PHE A 1 108 ? -2.045 -3.614 12.645 1.00 72.88 108 PHE A N 1
ATOM 822 C CA . PHE A 1 108 ? -2.673 -3.535 13.961 1.00 72.88 108 PHE A CA 1
ATOM 823 C C . PHE A 1 108 ? -2.993 -2.076 14.305 1.00 72.88 108 PHE A C 1
ATOM 825 O O . PHE A 1 108 ? -2.245 -1.156 13.971 1.00 72.88 108 PHE A O 1
ATOM 832 N N . TYR A 1 109 ? -4.094 -1.861 15.024 1.00 72.06 109 TYR A N 1
ATOM 833 C CA . TYR A 1 109 ? -4.453 -0.555 15.577 1.00 72.06 109 TYR A CA 1
ATOM 834 C C . TYR A 1 109 ? -4.394 -0.590 17.100 1.00 72.06 109 TYR A C 1
ATOM 836 O O . TYR A 1 109 ? -4.563 -1.634 17.733 1.00 72.06 109 TYR A O 1
ATOM 844 N N . THR A 1 110 ? -4.117 0.564 17.696 1.00 71.75 110 THR A N 1
ATOM 845 C CA . THR A 1 110 ? -4.069 0.706 19.147 1.00 71.75 110 THR A CA 1
ATOM 846 C C . THR A 1 110 ? -5.456 0.981 19.698 1.00 71.75 110 THR A C 1
ATOM 848 O O . THR A 1 110 ? -6.127 1.913 19.258 1.00 71.75 110 THR A O 1
ATOM 851 N N . VAL A 1 111 ? -5.854 0.211 20.704 1.00 70.81 111 VAL A N 1
ATOM 852 C CA . VAL A 1 111 ? -7.063 0.448 21.491 1.00 70.81 111 VAL A CA 1
ATOM 853 C C . VAL A 1 111 ? -6.661 0.779 22.915 1.00 70.81 111 VAL A C 1
ATOM 855 O O . VAL A 1 111 ? -5.880 0.049 23.531 1.00 70.81 111 VAL A O 1
ATOM 858 N N . GLN A 1 112 ? -7.205 1.868 23.452 1.00 70.62 112 GLN A N 1
ATOM 859 C CA . GLN A 1 112 ? -7.053 2.183 24.862 1.00 70.62 112 GLN A CA 1
ATOM 860 C C . GLN A 1 112 ? -8.022 1.317 25.676 1.00 70.62 112 GLN A C 1
ATOM 862 O O . GLN A 1 112 ? -9.236 1.401 25.518 1.00 70.62 112 GLN A O 1
ATOM 867 N N . VAL A 1 113 ? -7.475 0.428 26.507 1.00 75.88 113 VAL A N 1
ATOM 868 C CA . VAL A 1 113 ? -8.263 -0.527 27.307 1.00 75.88 113 VAL A CA 1
ATOM 869 C C . VAL A 1 113 ? -8.570 0.053 28.692 1.00 75.88 113 VAL A C 1
ATOM 871 O O . VAL A 1 113 ? -9.617 -0.231 29.268 1.00 75.88 113 VAL A O 1
ATOM 874 N N . ASP A 1 114 ? -7.679 0.903 29.209 1.00 74.19 114 ASP A N 1
ATOM 875 C CA . ASP A 1 114 ? -7.870 1.692 30.427 1.00 74.19 114 ASP A CA 1
ATOM 876 C C . ASP A 1 114 ? -7.008 2.978 30.389 1.00 74.19 114 ASP A C 1
ATOM 878 O O . ASP A 1 114 ? -6.324 3.266 29.406 1.00 74.19 114 ASP A O 1
ATOM 882 N N . ALA A 1 115 ? -7.016 3.776 31.461 1.00 74.44 115 ALA A N 1
ATOM 883 C CA . ALA A 1 115 ? -6.290 5.051 31.527 1.00 74.44 115 ALA A CA 1
ATOM 884 C C . ALA A 1 115 ? -4.759 4.945 31.331 1.00 74.44 115 ALA A C 1
ATOM 886 O O . ALA A 1 115 ? -4.106 5.968 31.132 1.00 74.44 115 ALA A O 1
ATOM 887 N N . LYS A 1 116 ? -4.173 3.744 31.415 1.00 77.56 116 LYS A N 1
ATOM 888 C CA . LYS A 1 116 ? -2.724 3.497 31.325 1.00 77.56 116 LYS A CA 1
ATOM 889 C C . LYS A 1 116 ? -2.336 2.388 30.342 1.00 77.56 116 LYS A C 1
ATOM 891 O O . LYS A 1 116 ? -1.154 2.270 30.028 1.00 77.56 116 LYS A O 1
ATOM 896 N N . THR A 1 117 ? -3.290 1.600 29.854 1.00 73.81 117 THR A N 1
ATOM 897 C CA . THR A 1 117 ? -3.032 0.415 29.035 1.00 73.81 117 THR A CA 1
ATOM 898 C C . THR A 1 117 ? -3.546 0.603 27.615 1.00 73.81 117 THR A C 1
ATOM 900 O O . THR A 1 117 ? -4.734 0.839 27.384 1.00 73.81 117 THR A O 1
ATOM 903 N N . VAL A 1 118 ? -2.643 0.416 26.654 1.00 74.19 118 VAL A N 1
ATOM 904 C CA . VAL A 1 118 ? -2.948 0.354 25.223 1.00 74.19 118 VAL A CA 1
ATOM 905 C C . VAL A 1 118 ? -2.669 -1.063 24.734 1.00 74.19 118 VAL A C 1
ATOM 907 O O . VAL A 1 118 ? -1.620 -1.630 25.037 1.00 74.19 118 VAL A O 1
ATOM 910 N N . ARG A 1 119 ? -3.607 -1.641 23.983 1.00 74.00 119 ARG A N 1
ATOM 911 C CA . ARG A 1 119 ? -3.468 -2.958 23.356 1.00 74.00 119 ARG A CA 1
ATOM 912 C C . ARG A 1 119 ? -3.415 -2.810 21.841 1.00 74.00 119 ARG A C 1
ATOM 914 O O . ARG A 1 119 ? -4.137 -1.993 21.278 1.00 74.00 119 ARG A O 1
ATOM 921 N N . TYR A 1 120 ? -2.590 -3.626 21.193 1.00 72.50 120 TYR A N 1
ATOM 922 C CA . TYR A 1 120 ? -2.639 -3.806 19.745 1.00 72.50 120 TYR A CA 1
ATOM 923 C C . TYR A 1 120 ? -3.728 -4.813 19.396 1.00 72.50 120 TYR A C 1
ATOM 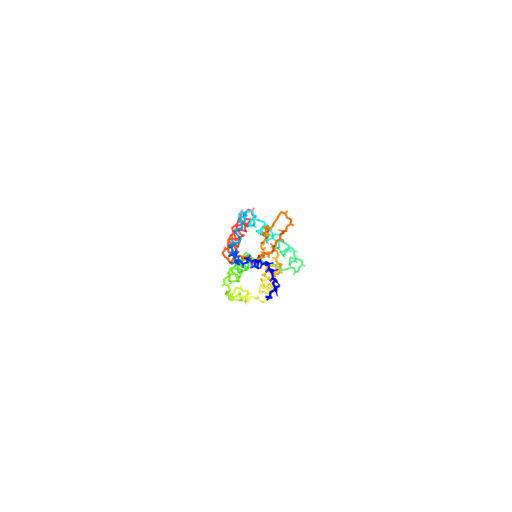925 O O . TYR A 1 120 ? -3.728 -5.933 19.911 1.00 72.50 120 TYR A O 1
ATOM 933 N N . GLU A 1 121 ? -4.648 -4.415 18.528 1.00 75.75 121 GLU A N 1
ATOM 934 C CA . GLU A 1 121 ? -5.690 -5.288 18.000 1.00 75.75 121 GLU A CA 1
ATOM 935 C C . GLU A 1 121 ? -5.576 -5.439 16.497 1.00 75.75 121 GLU A C 1
ATOM 937 O O . GLU A 1 121 ? -5.178 -4.507 15.793 1.00 75.75 121 GLU A O 1
ATOM 942 N N . ALA A 1 122 ? -5.890 -6.648 16.020 1.00 78.50 122 ALA A N 1
ATOM 943 C CA . ALA A 1 122 ? -5.890 -6.958 14.597 1.00 78.50 122 ALA A CA 1
ATOM 944 C C . ALA A 1 122 ? -6.865 -6.020 13.903 1.00 78.50 122 ALA A C 1
ATOM 946 O O . ALA A 1 122 ? -8.018 -5.901 14.325 1.00 78.50 122 ALA A O 1
ATOM 947 N N . MET A 1 123 ? -6.400 -5.335 12.862 1.00 82.06 123 MET A N 1
ATOM 948 C CA . MET A 1 123 ? -7.248 -4.392 12.162 1.00 82.06 123 MET A CA 1
ATOM 949 C C . MET A 1 123 ? -8.446 -5.123 11.554 1.00 82.06 123 MET A C 1
ATOM 951 O O . MET A 1 123 ? -8.262 -6.117 10.846 1.00 82.06 123 MET A O 1
ATOM 955 N N . PRO A 1 124 ? -9.684 -4.655 11.799 1.00 85.88 124 PRO A N 1
ATOM 956 C CA . PRO A 1 124 ? -10.835 -5.203 11.116 1.00 85.88 124 PRO A CA 1
ATOM 957 C C . PRO A 1 124 ? -10.615 -5.065 9.615 1.00 85.88 124 PRO A C 1
ATOM 959 O O . PRO A 1 124 ? -10.241 -3.990 9.145 1.00 85.88 124 PRO A O 1
ATOM 962 N N . LYS A 1 125 ? -10.896 -6.130 8.869 1.00 88.25 125 LYS A N 1
ATOM 963 C CA . LYS A 1 125 ? -10.765 -6.176 7.409 1.00 88.25 125 LYS A CA 1
ATOM 964 C C . LYS A 1 125 ? -11.316 -4.922 6.719 1.00 88.25 125 LYS A C 1
ATOM 966 O O . LYS A 1 125 ? -10.638 -4.316 5.897 1.00 88.25 125 LYS A O 1
ATOM 971 N N . ASP A 1 126 ? -12.513 -4.484 7.102 1.00 89.62 126 ASP A N 1
ATOM 972 C CA . ASP A 1 126 ? -13.148 -3.303 6.507 1.00 89.62 126 ASP A CA 1
ATOM 973 C C . ASP A 1 126 ? -12.387 -2.005 6.806 1.00 89.62 126 ASP A C 1
ATOM 975 O O . ASP A 1 126 ? -12.380 -1.086 5.992 1.00 89.62 126 ASP A O 1
ATOM 979 N N . PHE A 1 127 ? -11.732 -1.915 7.968 1.00 89.94 127 PHE A N 1
ATOM 980 C CA . PHE A 1 127 ? -10.893 -0.768 8.309 1.00 89.94 127 PHE A CA 1
ATOM 981 C C . PHE A 1 127 ? -9.563 -0.775 7.562 1.00 89.94 127 PHE A C 1
ATOM 983 O O . PHE A 1 127 ? -9.122 0.272 7.094 1.00 89.94 127 PHE A O 1
ATOM 990 N N . TRP A 1 128 ? -8.973 -1.951 7.362 1.00 91.38 128 TRP A N 1
ATOM 991 C CA . TRP A 1 128 ? -7.773 -2.075 6.543 1.00 91.38 128 TRP A CA 1
ATOM 992 C C . TRP A 1 128 ? -8.032 -1.655 5.094 1.00 91.38 128 TRP A C 1
ATOM 994 O O . TRP A 1 128 ? -7.299 -0.838 4.538 1.00 91.38 128 TRP A O 1
ATOM 1004 N N . LYS A 1 129 ? -9.156 -2.094 4.518 1.00 92.75 129 LYS A N 1
ATOM 1005 C CA . LYS A 1 129 ? -9.591 -1.684 3.173 1.00 92.75 129 LYS A CA 1
ATOM 1006 C C . LYS A 1 129 ? -9.819 -0.177 3.055 1.00 92.75 129 LYS A C 1
ATOM 1008 O O . LYS A 1 129 ? -9.473 0.411 2.035 1.00 92.75 129 LYS A O 1
ATOM 1013 N N . GLU A 1 130 ? -10.362 0.457 4.092 1.00 93.62 130 GLU A N 1
ATOM 1014 C CA . GLU A 1 130 ? -10.501 1.916 4.146 1.00 93.62 130 GLU A CA 1
ATOM 1015 C C . GLU A 1 130 ? -9.136 2.620 4.121 1.00 93.62 130 GLU A C 1
ATOM 1017 O O . GLU A 1 130 ? -8.951 3.575 3.364 1.00 93.62 130 GLU A O 1
ATOM 1022 N N . CYS A 1 131 ? -8.161 2.119 4.884 1.00 93.88 131 CYS A N 1
ATOM 1023 C CA . CYS A 1 131 ? -6.798 2.650 4.881 1.00 93.88 131 CYS A CA 1
ATOM 1024 C C . CYS A 1 131 ? -6.135 2.498 3.504 1.00 93.88 131 CYS A C 1
ATOM 1026 O O . CYS A 1 131 ? -5.542 3.455 3.006 1.00 93.88 131 CYS A O 1
ATOM 1028 N N . ILE A 1 132 ? -6.284 1.340 2.850 1.00 95.69 132 ILE A N 1
ATOM 1029 C CA . ILE A 1 132 ? -5.745 1.098 1.501 1.00 95.69 132 ILE A CA 1
ATOM 1030 C C . ILE A 1 132 ? -6.396 2.028 0.467 1.00 95.69 132 ILE A C 1
ATOM 1032 O O . ILE A 1 132 ? -5.699 2.620 -0.360 1.00 95.69 132 ILE A O 1
ATOM 1036 N N . ALA A 1 133 ? -7.717 2.215 0.528 1.00 96.38 133 ALA A N 1
ATOM 1037 C CA . ALA A 1 133 ? -8.419 3.143 -0.356 1.00 96.38 133 ALA A CA 1
ATOM 1038 C C . ALA A 1 133 ? -7.905 4.580 -0.173 1.00 96.38 133 ALA A C 1
ATOM 1040 O O . ALA A 1 133 ? -7.599 5.264 -1.153 1.00 96.38 133 ALA A O 1
ATOM 1041 N N . ARG A 1 134 ? -7.717 5.012 1.081 1.00 96.88 134 ARG A N 1
ATOM 1042 C CA . ARG A 1 134 ? -7.188 6.343 1.388 1.00 96.88 134 ARG A CA 1
ATOM 1043 C C . ARG A 1 134 ? -5.731 6.515 0.953 1.00 96.88 134 ARG A C 1
ATOM 1045 O O . ARG A 1 134 ? -5.365 7.580 0.454 1.00 96.88 134 ARG A O 1
ATOM 1052 N N . LEU A 1 135 ? -4.911 5.475 1.093 1.00 97.12 135 LEU A N 1
ATOM 1053 C CA . LEU A 1 135 ? -3.547 5.438 0.567 1.00 97.12 135 LEU A CA 1
ATOM 1054 C C . LEU A 1 135 ? -3.543 5.602 -0.960 1.00 97.12 135 LEU A C 1
ATOM 1056 O O . LEU A 1 135 ? -2.799 6.427 -1.489 1.00 97.12 135 LEU A O 1
ATOM 1060 N N . ARG A 1 136 ? -4.415 4.874 -1.671 1.00 97.44 136 ARG A N 1
ATOM 1061 C CA . ARG A 1 136 ? -4.549 4.962 -3.133 1.00 97.44 136 ARG A CA 1
ATOM 1062 C C . ARG A 1 136 ? -4.914 6.375 -3.595 1.00 97.44 136 ARG A C 1
ATOM 1064 O O . ARG A 1 136 ? -4.351 6.852 -4.580 1.00 97.44 136 ARG A O 1
ATOM 1071 N N . GLU A 1 137 ? -5.827 7.048 -2.896 1.00 96.94 137 GLU A N 1
ATOM 1072 C CA . GLU A 1 137 ? -6.165 8.453 -3.164 1.00 96.94 137 GLU A CA 1
ATOM 1073 C C . GLU A 1 137 ? -4.953 9.370 -2.983 1.00 96.94 137 GLU A C 1
ATOM 1075 O O . GLU A 1 137 ? -4.630 10.146 -3.880 1.00 96.94 137 GLU A O 1
ATOM 1080 N N . LYS A 1 138 ? -4.240 9.245 -1.857 1.00 96.81 138 LYS A N 1
ATOM 1081 C CA . LYS A 1 138 ? -3.062 10.069 -1.555 1.00 96.81 138 LYS A CA 1
ATOM 1082 C C . LYS A 1 138 ? -1.957 9.914 -2.591 1.00 96.81 138 LYS A C 1
ATOM 1084 O O . LYS A 1 138 ? -1.412 10.908 -3.058 1.00 96.81 138 LYS A O 1
ATOM 1089 N N . LEU A 1 139 ? -1.669 8.682 -2.992 1.00 96.31 139 LEU A N 1
ATOM 1090 C CA . LEU A 1 139 ? -0.686 8.390 -4.031 1.00 96.31 139 LEU A CA 1
ATOM 1091 C C . LEU A 1 139 ? -1.080 8.998 -5.385 1.00 96.31 139 LEU A C 1
ATOM 1093 O O . LEU A 1 139 ? -0.224 9.505 -6.107 1.00 96.31 139 LEU A O 1
ATOM 1097 N N . ARG A 1 140 ? -2.377 9.006 -5.721 1.00 95.81 140 ARG A N 1
ATOM 1098 C CA . ARG A 1 140 ? -2.878 9.670 -6.933 1.00 95.81 140 ARG A CA 1
ATOM 1099 C C . ARG A 1 140 ? -2.698 11.187 -6.860 1.00 95.81 140 ARG A C 1
ATOM 1101 O O . ARG A 1 140 ? -2.173 11.765 -7.805 1.00 95.81 140 ARG A O 1
ATOM 1108 N N . GLU A 1 141 ? -3.065 11.806 -5.737 1.00 95.38 141 GLU A N 1
ATOM 1109 C CA . GLU A 1 141 ? -2.874 13.246 -5.501 1.00 95.38 141 GLU A CA 1
ATOM 1110 C C . GLU A 1 141 ? -1.396 13.657 -5.624 1.00 95.38 141 GLU A C 1
ATOM 1112 O O . GLU A 1 141 ? -1.094 14.723 -6.156 1.00 95.38 141 GLU A O 1
ATOM 1117 N N . LEU A 1 142 ? -0.469 12.837 -5.114 1.00 92.38 142 LEU A N 1
ATOM 1118 C CA . LEU A 1 142 ? 0.973 13.097 -5.194 1.00 92.38 142 LEU A CA 1
ATOM 1119 C C . LEU A 1 142 ? 1.492 12.987 -6.629 1.00 92.38 142 LEU A C 1
ATOM 1121 O O . LEU A 1 142 ? 2.273 13.831 -7.069 1.00 92.38 142 LEU A O 1
ATOM 1125 N N . ARG A 1 143 ? 1.012 11.989 -7.375 1.00 90.12 143 ARG A N 1
ATOM 1126 C CA . ARG A 1 143 ? 1.359 11.803 -8.785 1.00 90.12 143 ARG A CA 1
ATOM 1127 C C . ARG A 1 143 ? 0.905 12.972 -9.656 1.00 90.12 143 ARG A C 1
ATOM 1129 O O . ARG A 1 143 ? 1.625 13.349 -10.564 1.00 90.12 143 ARG A O 1
ATOM 1136 N N . GLU A 1 144 ? -0.275 13.529 -9.402 1.00 89.12 144 GLU A N 1
ATOM 1137 C CA . GLU A 1 144 ? -0.808 14.667 -10.170 1.00 89.12 144 GLU A CA 1
ATOM 1138 C C . GLU A 1 144 ? -0.065 15.986 -9.900 1.00 89.12 144 GLU A C 1
ATOM 1140 O O . GLU A 1 144 ? -0.186 16.929 -10.678 1.00 89.12 144 GLU A O 1
ATOM 1145 N N . LYS A 1 145 ? 0.688 16.066 -8.797 1.00 84.31 145 LYS A N 1
ATOM 1146 C CA . LYS A 1 145 ? 1.454 17.256 -8.391 1.00 84.31 145 LYS A CA 1
ATOM 1147 C C . LYS A 1 145 ? 2.931 17.214 -8.790 1.00 84.31 145 LYS A C 1
ATOM 1149 O O . LYS A 1 145 ? 3.598 18.236 -8.639 1.00 84.31 145 LYS A O 1
ATOM 1154 N N . SER A 1 146 ? 3.425 16.051 -9.211 1.00 71.81 146 SER A N 1
ATOM 1155 C CA . SER A 1 146 ? 4.826 15.802 -9.580 1.00 71.81 146 SER A CA 1
ATOM 1156 C C . SER A 1 146 ? 5.02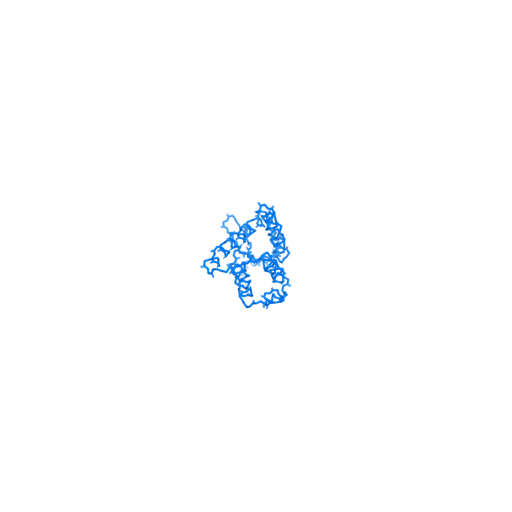2 15.946 -11.084 1.00 71.81 146 SER A C 1
ATOM 1158 O O . SER A 1 146 ? 6.083 16.472 -11.478 1.00 71.81 146 SER A O 1
#

Mean predicted aligned error: 10.56 Å

Radius of gyration: 24.58 Å; Cα contacts (8 Å, |Δi|>4): 106; chains: 1; bounding box: 49×50×90 Å